Protein AF-A0A2I0AVS9-F1 (afdb_monomer)

Foldseek 3Di:
DAAEDEDALDPPPVVVCCVVPVRHHYAYQLVNVVVVLCVVPVDPLLSVLSVQLQLDQAPVSNVVSLVVNCVVPVVSSCVCVPPSNPCCRRRNNNDDPVDPDNPSHPPVVVVVCVQQVVPPPDPPVSSVVSVVVVVVVVVVVVVVVVVVD

Structure (mmCIF, N/CA/C/O backbone):
data_AF-A0A2I0AVS9-F1
#
_entry.id   AF-A0A2I0AVS9-F1
#
loop_
_atom_site.group_PDB
_atom_site.id
_atom_site.type_symbol
_atom_site.label_atom_id
_atom_site.label_alt_id
_atom_site.label_comp_id
_atom_site.label_asym_id
_atom_site.label_entity_id
_atom_site.label_seq_id
_atom_site.pdbx_PDB_ins_code
_atom_site.Cartn_x
_atom_site.Cartn_y
_atom_site.Cartn_z
_atom_site.occupancy
_atom_site.B_iso_or_equiv
_atom_site.auth_seq_id
_atom_site.auth_comp_id
_atom_site.auth_asym_id
_atom_site.auth_atom_id
_atom_site.pdbx_PDB_model_num
ATOM 1 N N . MET A 1 1 ? 19.240 -14.502 0.366 1.00 39.69 1 MET A N 1
ATOM 2 C CA . MET A 1 1 ? 18.659 -13.208 -0.051 1.00 39.69 1 MET A CA 1
ATOM 3 C C . MET A 1 1 ? 17.165 -13.441 -0.246 1.00 39.69 1 MET A C 1
ATOM 5 O O . MET A 1 1 ? 16.809 -14.164 -1.163 1.00 39.69 1 MET A O 1
ATOM 9 N N . LEU A 1 2 ? 16.307 -12.983 0.674 1.00 48.78 2 LEU A N 1
ATOM 10 C CA . LEU A 1 2 ? 14.857 -13.199 0.569 1.00 48.78 2 LEU A CA 1
ATOM 11 C C . LEU A 1 2 ? 14.286 -12.226 -0.469 1.00 48.78 2 LEU A C 1
ATOM 13 O O . LEU A 1 2 ? 14.148 -11.031 -0.199 1.00 48.78 2 LEU A O 1
ATOM 17 N N . LEU A 1 3 ? 13.999 -12.735 -1.667 1.00 55.94 3 LEU A N 1
ATOM 18 C CA . LEU A 1 3 ? 13.309 -11.985 -2.712 1.00 55.94 3 LEU A CA 1
ATOM 19 C C . LEU A 1 3 ? 11.937 -11.551 -2.169 1.00 55.94 3 LEU A C 1
ATOM 21 O O . LEU A 1 3 ? 11.194 -12.375 -1.640 1.00 55.94 3 LEU A O 1
ATOM 25 N N . ASN A 1 4 ? 11.611 -10.259 -2.251 1.00 60.06 4 ASN A N 1
ATOM 26 C CA . ASN A 1 4 ? 10.263 -9.770 -1.961 1.00 60.06 4 ASN A CA 1
ATOM 27 C C . ASN A 1 4 ? 9.658 -9.198 -3.226 1.00 60.06 4 ASN A C 1
ATOM 29 O O . ASN A 1 4 ? 10.231 -8.297 -3.836 1.00 60.06 4 ASN A O 1
ATOM 33 N N . ILE A 1 5 ? 8.479 -9.694 -3.576 1.00 63.72 5 ILE A N 1
ATOM 34 C CA . ILE A 1 5 ? 7.737 -9.247 -4.744 1.00 63.72 5 ILE A CA 1
ATOM 35 C C . ILE A 1 5 ? 6.601 -8.369 -4.235 1.00 63.72 5 ILE A C 1
ATOM 37 O O . ILE A 1 5 ? 5.755 -8.804 -3.451 1.00 63.72 5 ILE A O 1
ATOM 41 N N . SER A 1 6 ? 6.652 -7.095 -4.624 1.00 68.81 6 SER A N 1
ATOM 42 C CA . SER A 1 6 ? 5.593 -6.128 -4.349 1.00 68.81 6 SER A CA 1
ATOM 43 C C . SER A 1 6 ? 4.764 -5.949 -5.610 1.00 68.81 6 SER A C 1
ATOM 45 O O . SER A 1 6 ? 5.301 -5.522 -6.630 1.00 68.81 6 SER A O 1
ATOM 47 N N . HIS A 1 7 ? 3.473 -6.257 -5.551 1.00 67.56 7 HIS A N 1
ATOM 48 C CA . HIS A 1 7 ? 2.608 -6.241 -6.728 1.00 67.56 7 HIS A CA 1
ATOM 49 C C . HIS A 1 7 ? 1.203 -5.724 -6.422 1.00 67.56 7 HIS A C 1
ATOM 51 O O . HIS A 1 7 ? 0.775 -5.570 -5.274 1.00 67.56 7 HIS A O 1
ATOM 57 N N . SER A 1 8 ? 0.487 -5.398 -7.491 1.00 65.25 8 SER A N 1
ATOM 58 C CA . SER A 1 8 ? -0.915 -4.993 -7.456 1.00 65.25 8 SER A CA 1
ATOM 59 C C . SER A 1 8 ? -1.809 -6.199 -7.173 1.00 65.25 8 SER A C 1
ATOM 61 O O . SER A 1 8 ? -1.536 -7.296 -7.651 1.00 65.25 8 SER A O 1
ATOM 63 N N . VAL A 1 9 ? -2.919 -5.997 -6.459 1.00 68.38 9 VAL A N 1
ATOM 64 C CA . VAL A 1 9 ? -3.922 -7.055 -6.249 1.00 68.38 9 VAL A CA 1
ATOM 65 C C . VAL A 1 9 ? -4.667 -7.300 -7.567 1.00 68.38 9 VAL A C 1
ATOM 67 O O . VAL A 1 9 ? -5.663 -6.634 -7.849 1.00 68.38 9 VAL A O 1
ATOM 70 N N . VAL A 1 10 ? -4.151 -8.217 -8.385 1.00 69.38 10 VAL A N 1
ATOM 71 C CA . VAL A 1 10 ? -4.695 -8.610 -9.694 1.00 69.38 10 VAL A CA 1
ATOM 72 C C . VAL A 1 10 ? -4.967 -10.111 -9.677 1.00 69.38 10 VAL A C 1
ATOM 74 O O . VAL A 1 10 ? -4.221 -10.878 -9.069 1.00 69.38 10 VAL A O 1
ATOM 77 N N . HIS A 1 11 ? -6.057 -10.528 -10.319 1.00 71.19 11 HIS A N 1
ATOM 78 C CA . HIS A 1 11 ? -6.438 -11.935 -10.398 1.00 71.19 11 HIS A CA 1
ATOM 79 C C . HIS A 1 11 ? -5.354 -12.760 -11.121 1.00 71.19 11 HIS A C 1
ATOM 81 O O . HIS A 1 11 ? -4.794 -12.295 -12.111 1.00 71.19 11 HIS A O 1
ATOM 87 N N . GLY A 1 12 ? -5.025 -13.946 -10.601 1.00 74.06 12 GLY A N 1
ATOM 88 C CA . GLY A 1 12 ? -4.010 -14.856 -11.158 1.00 74.06 12 GLY A CA 1
ATOM 89 C C . GLY A 1 12 ? -2.542 -14.511 -10.853 1.00 74.06 12 GLY A C 1
ATOM 90 O O . GLY A 1 12 ? -1.687 -15.393 -10.884 1.00 74.06 12 GLY A O 1
ATOM 91 N N . LEU A 1 13 ? -2.216 -13.265 -10.484 1.00 77.94 13 LEU A N 1
ATOM 92 C CA . LEU A 1 13 ? -0.819 -12.868 -10.243 1.00 77.94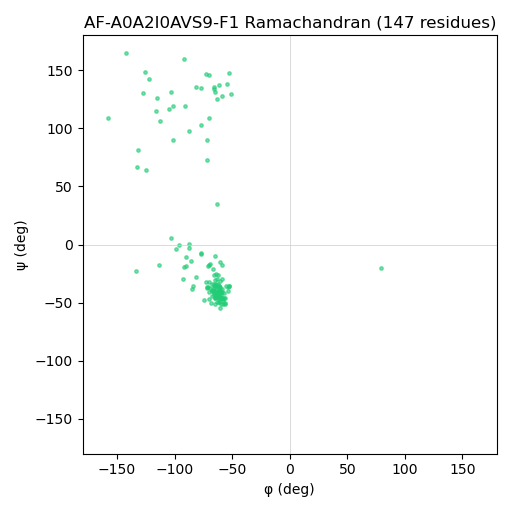 13 LEU A CA 1
ATOM 93 C C . LEU A 1 13 ? -0.241 -13.477 -8.952 1.00 77.94 13 LEU A C 1
ATOM 95 O O . LEU A 1 13 ? 0.917 -13.884 -8.920 1.00 77.94 13 LEU A O 1
ATOM 99 N N . ASP A 1 14 ? -1.057 -13.596 -7.901 1.00 78.62 14 ASP A N 1
ATOM 100 C CA . ASP A 1 14 ? -0.661 -14.250 -6.644 1.00 78.62 14 ASP A CA 1
ATOM 101 C C . ASP A 1 14 ? -0.269 -15.723 -6.845 1.00 78.62 14 ASP A C 1
ATOM 103 O O . ASP A 1 14 ? 0.634 -16.217 -6.166 1.00 78.62 14 ASP A O 1
ATOM 107 N N . GLU A 1 15 ? -0.970 -16.418 -7.743 1.00 81.94 15 GLU A N 1
ATOM 108 C CA . GLU A 1 15 ? -0.771 -17.835 -8.062 1.00 81.94 15 GLU A CA 1
ATOM 109 C C . GLU A 1 15 ? 0.494 -18.018 -8.897 1.00 81.94 15 GLU A C 1
ATOM 111 O O . GLU A 1 15 ? 1.360 -18.800 -8.515 1.00 81.94 15 GLU A O 1
ATOM 116 N N . ALA A 1 16 ? 0.664 -17.207 -9.946 1.00 82.12 16 ALA A N 1
ATOM 117 C CA . ALA A 1 16 ? 1.867 -17.216 -10.774 1.00 82.12 16 ALA A CA 1
ATOM 118 C C . ALA A 1 16 ? 3.141 -16.929 -9.960 1.00 82.12 16 ALA A C 1
ATOM 120 O O . ALA A 1 16 ? 4.161 -17.593 -10.136 1.00 82.12 16 ALA A O 1
ATOM 121 N N . ILE A 1 17 ? 3.092 -15.975 -9.020 1.00 81.88 17 ILE A N 1
ATOM 122 C CA . ILE A 1 17 ? 4.244 -15.689 -8.153 1.00 81.88 17 ILE A CA 1
ATOM 123 C C . ILE A 1 17 ? 4.545 -16.875 -7.233 1.00 81.88 17 ILE A C 1
ATOM 125 O O . ILE A 1 17 ? 5.715 -17.169 -7.006 1.00 81.88 17 ILE A O 1
ATOM 129 N N . LYS A 1 18 ? 3.526 -17.550 -6.686 1.00 82.38 18 LYS A N 1
ATOM 130 C CA . LYS A 1 18 ? 3.744 -18.732 -5.834 1.00 82.38 18 LYS A CA 1
ATOM 131 C C . LYS A 1 18 ? 4.367 -19.890 -6.607 1.00 82.38 18 LYS A C 1
ATOM 133 O O . LYS A 1 18 ? 5.169 -20.609 -6.026 1.00 82.38 18 LYS A O 1
ATOM 138 N N . ASP A 1 19 ? 3.998 -20.053 -7.872 1.00 85.62 19 ASP A N 1
ATOM 139 C CA . ASP A 1 19 ? 4.507 -21.121 -8.731 1.00 85.62 19 ASP A CA 1
ATOM 140 C C . ASP A 1 19 ? 5.986 -20.900 -9.094 1.00 85.62 19 ASP A C 1
ATOM 142 O O . ASP A 1 19 ? 6.823 -21.780 -8.914 1.00 85.62 19 ASP A O 1
ATOM 146 N N . ILE A 1 20 ? 6.340 -19.676 -9.505 1.00 86.00 20 ILE A N 1
ATOM 147 C CA . ILE A 1 20 ? 7.700 -19.345 -9.966 1.00 86.00 20 ILE A CA 1
ATOM 148 C C . ILE A 1 20 ? 8.646 -19.024 -8.792 1.00 86.00 20 ILE A C 1
ATOM 150 O O . ILE A 1 20 ? 9.830 -19.359 -8.823 1.00 86.00 20 ILE A O 1
ATOM 154 N N . PHE A 1 21 ? 8.140 -18.375 -7.738 1.00 80.25 21 PHE A N 1
ATOM 155 C CA . PHE A 1 21 ? 8.917 -17.911 -6.581 1.00 80.25 21 PHE A CA 1
ATOM 156 C C . PHE A 1 21 ? 8.249 -18.289 -5.242 1.00 80.25 21 PHE A C 1
ATOM 158 O O . PHE A 1 21 ? 7.861 -17.407 -4.468 1.00 80.25 21 PHE A O 1
ATOM 165 N N . PRO A 1 22 ? 8.162 -19.587 -4.898 1.00 79.25 22 PRO A N 1
ATOM 166 C CA . PRO A 1 22 ? 7.416 -20.071 -3.728 1.00 79.25 22 PRO A CA 1
ATOM 167 C C . PRO A 1 22 ? 7.949 -19.559 -2.383 1.00 79.25 22 PRO A C 1
ATOM 169 O O . PRO A 1 22 ? 7.200 -19.450 -1.414 1.00 79.25 22 PRO A O 1
ATOM 172 N N . PHE A 1 23 ? 9.240 -19.224 -2.315 1.00 77.25 23 PHE A N 1
ATOM 173 C CA . PHE A 1 23 ? 9.902 -18.740 -1.098 1.00 77.25 23 PHE A CA 1
ATOM 174 C C . PHE A 1 23 ? 9.984 -17.210 -1.009 1.00 77.25 23 PHE A C 1
ATOM 176 O O . PHE A 1 23 ? 10.539 -16.682 -0.044 1.00 77.25 23 PHE A O 1
ATOM 183 N N . ALA A 1 24 ? 9.477 -16.485 -2.012 1.00 73.75 24 ALA A N 1
ATOM 184 C CA . ALA A 1 24 ? 9.500 -15.030 -1.998 1.00 73.75 24 ALA A CA 1
ATOM 185 C C . ALA A 1 24 ? 8.409 -14.472 -1.075 1.00 73.75 24 ALA A C 1
ATOM 187 O O . ALA A 1 24 ? 7.246 -14.876 -1.126 1.00 73.75 24 ALA A O 1
ATOM 188 N N . GLY A 1 25 ? 8.771 -13.483 -0.257 1.00 71.00 25 GLY A N 1
ATOM 189 C CA . GLY A 1 25 ? 7.788 -12.710 0.496 1.00 71.00 25 GLY A CA 1
ATOM 190 C C . GLY A 1 25 ? 6.897 -11.920 -0.465 1.00 71.00 25 GLY A C 1
ATOM 191 O O . GLY A 1 25 ? 7.397 -11.244 -1.364 1.00 71.00 25 GLY A O 1
ATOM 192 N N . GLN A 1 26 ? 5.579 -11.995 -0.288 1.00 72.62 26 GLN A N 1
ATOM 193 C CA . GLN A 1 26 ? 4.616 -11.267 -1.119 1.00 72.62 26 GLN A CA 1
ATOM 194 C C . GLN A 1 26 ? 4.078 -10.047 -0.376 1.00 72.62 26 GLN A C 1
ATOM 196 O O . GLN A 1 26 ? 3.630 -10.153 0.769 1.00 72.62 26 GLN A O 1
ATOM 201 N N . ARG A 1 27 ? 4.081 -8.890 -1.041 1.00 76.75 27 ARG A N 1
ATOM 202 C CA . ARG A 1 27 ? 3.524 -7.641 -0.514 1.00 76.75 27 ARG A CA 1
ATOM 203 C C . ARG A 1 27 ? 2.540 -7.053 -1.511 1.00 76.75 27 ARG A C 1
ATOM 205 O O . ARG A 1 27 ? 2.845 -6.879 -2.685 1.00 76.75 27 ARG A O 1
ATOM 212 N N . HIS A 1 28 ? 1.364 -6.702 -1.018 1.00 73.38 28 HIS A N 1
ATOM 213 C CA . HIS A 1 28 ? 0.372 -5.978 -1.790 1.00 73.38 28 HIS A CA 1
ATOM 214 C C . HIS A 1 28 ? 0.704 -4.502 -1.782 1.00 73.38 28 HIS A C 1
ATOM 216 O O . HIS A 1 28 ? 0.984 -3.898 -0.743 1.00 73.38 28 HIS A O 1
ATOM 222 N N . TYR A 1 29 ? 0.608 -3.892 -2.952 1.00 75.62 29 TYR A N 1
ATOM 223 C CA . TYR A 1 29 ? 0.817 -2.470 -3.063 1.00 75.62 29 TYR A CA 1
ATOM 224 C C . TYR A 1 29 ? -0.332 -1.685 -2.421 1.00 75.62 29 TYR A C 1
ATOM 226 O O . TYR A 1 29 ? -1.449 -1.612 -2.944 1.00 75.62 29 TYR A O 1
ATOM 234 N N . CYS A 1 30 ? -0.036 -1.058 -1.280 1.00 83.12 30 CYS A N 1
ATOM 235 C CA . CYS A 1 30 ? -1.035 -0.413 -0.430 1.00 83.12 30 CYS A CA 1
ATOM 236 C C . CYS A 1 30 ? -1.823 0.697 -1.144 1.00 83.12 30 CYS A C 1
ATOM 238 O O . CYS A 1 30 ? -3.000 0.901 -0.858 1.00 83.12 30 CYS A O 1
ATOM 240 N N . ARG A 1 31 ? -1.225 1.380 -2.130 1.00 81.69 31 ARG A N 1
ATOM 241 C CA . ARG A 1 31 ? -1.924 2.402 -2.928 1.00 81.69 31 ARG A CA 1
ATOM 242 C C . ARG A 1 31 ? -2.956 1.801 -3.889 1.00 81.69 31 ARG A C 1
ATOM 244 O O . ARG A 1 31 ? -4.032 2.37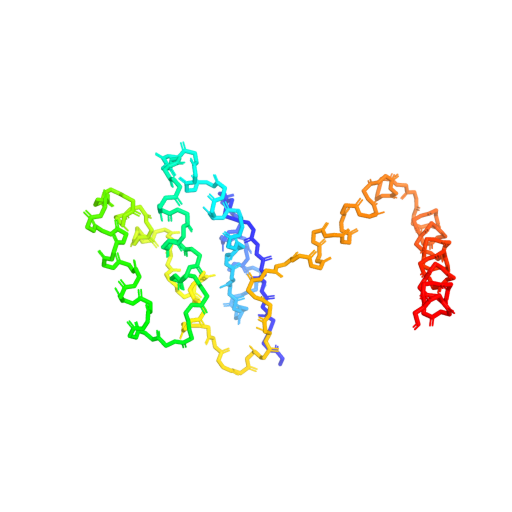5 -4.034 1.00 81.69 31 ARG A O 1
ATOM 251 N N . HIS A 1 32 ? -2.687 0.639 -4.492 1.00 82.81 32 HIS A N 1
ATOM 252 C CA . HIS A 1 32 ? -3.686 -0.074 -5.301 1.00 82.81 32 HIS A CA 1
ATOM 253 C C . HIS A 1 32 ? -4.787 -0.659 -4.418 1.00 82.81 32 HIS A C 1
ATOM 255 O O . HIS A 1 32 ? -5.965 -0.531 -4.752 1.00 82.81 32 HIS A O 1
ATOM 261 N N . LEU A 1 33 ? -4.421 -1.218 -3.258 1.00 88.38 33 LEU A N 1
ATOM 262 C CA . LEU A 1 33 ? -5.392 -1.655 -2.257 1.00 88.38 33 LEU A CA 1
ATOM 263 C C . LEU A 1 33 ? -6.314 -0.497 -1.846 1.00 88.38 33 LEU A C 1
ATOM 265 O O . LEU A 1 33 ? -7.531 -0.659 -1.853 1.00 88.38 33 LEU A O 1
ATOM 269 N N . PHE A 1 34 ? -5.746 0.684 -1.583 1.00 90.44 34 PHE A N 1
ATOM 270 C CA . PHE A 1 34 ? -6.503 1.894 -1.274 1.00 90.44 34 PHE A CA 1
ATOM 271 C C . PHE A 1 34 ? -7.377 2.365 -2.441 1.00 90.44 34 PHE A C 1
ATOM 273 O O . PHE A 1 34 ? -8.512 2.768 -2.223 1.00 90.44 34 PHE A O 1
ATOM 280 N N . SER A 1 35 ? -6.878 2.320 -3.679 1.00 88.12 35 SER A N 1
ATOM 281 C CA . SER A 1 35 ? -7.660 2.692 -4.865 1.00 88.12 35 SER A CA 1
ATOM 282 C C . SER A 1 35 ? -8.905 1.812 -5.004 1.00 88.12 35 SER A C 1
ATOM 284 O O . SER A 1 35 ? -10.005 2.323 -5.200 1.00 88.12 35 SER A O 1
ATOM 286 N N . ASN A 1 36 ? -8.756 0.499 -4.800 1.00 89.81 36 ASN A N 1
ATOM 287 C CA . ASN A 1 36 ? -9.882 -0.431 -4.771 1.00 89.81 36 ASN A CA 1
ATOM 288 C C . ASN A 1 36 ? -10.808 -0.165 -3.577 1.00 89.81 36 ASN A C 1
ATOM 290 O O . ASN A 1 36 ? -12.017 -0.116 -3.764 1.00 89.81 36 ASN A O 1
ATOM 294 N N . PHE A 1 37 ? -10.261 0.074 -2.384 1.00 91.81 37 PHE A N 1
ATOM 295 C CA . PHE A 1 37 ? -11.034 0.418 -1.188 1.00 91.81 37 PHE A CA 1
ATOM 296 C C . PHE A 1 37 ? -11.882 1.682 -1.397 1.00 91.81 37 PHE A C 1
ATOM 298 O O . PHE A 1 37 ? -13.084 1.672 -1.156 1.00 91.81 37 PHE A O 1
ATOM 305 N N . LYS A 1 38 ? -11.284 2.754 -1.929 1.00 92.44 38 LYS A N 1
ATOM 306 C CA . LYS A 1 38 ? -11.936 4.048 -2.173 1.00 92.44 38 LYS A CA 1
ATOM 307 C C . LYS A 1 38 ? -13.124 3.942 -3.135 1.00 92.44 38 LYS A C 1
ATOM 309 O O . LYS A 1 38 ? -14.067 4.714 -2.991 1.00 92.44 38 LYS A O 1
ATOM 314 N N . LYS A 1 39 ? -13.094 3.008 -4.097 1.00 91.12 39 LYS A N 1
ATOM 315 C CA . LYS A 1 39 ? -14.222 2.767 -5.019 1.00 91.12 39 LYS A CA 1
ATOM 316 C C . LYS A 1 39 ? -15.487 2.322 -4.280 1.00 91.12 39 LYS A C 1
ATOM 318 O O . LYS A 1 39 ? -16.573 2.711 -4.684 1.00 91.12 39 LYS A O 1
ATOM 323 N N . TYR A 1 40 ? -15.337 1.542 -3.210 1.00 91.19 40 TYR A N 1
ATOM 324 C CA . TYR A 1 40 ? -16.453 1.065 -2.387 1.00 91.19 40 TYR A CA 1
ATOM 325 C C . TYR A 1 40 ? -16.740 1.992 -1.196 1.00 91.19 40 TYR A C 1
ATOM 327 O O . TYR A 1 40 ? -17.883 2.114 -0.770 1.00 91.19 40 TYR A O 1
ATOM 335 N N . PHE A 1 41 ? -15.713 2.677 -0.681 1.00 92.94 41 PHE A N 1
ATOM 336 C CA . PHE A 1 41 ? -15.779 3.483 0.540 1.00 92.94 41 PHE A CA 1
ATOM 337 C C . PHE A 1 41 ? -15.168 4.883 0.320 1.00 92.94 41 PHE A C 1
ATOM 339 O O . PHE A 1 41 ? -14.012 5.126 0.680 1.00 92.94 41 PHE A O 1
ATOM 346 N N . PRO A 1 42 ? -15.913 5.836 -0.271 1.00 87.94 42 PRO A N 1
ATOM 347 C CA . PRO A 1 42 ? -15.370 7.138 -0.673 1.00 87.94 42 PRO A CA 1
ATOM 348 C C . PRO A 1 42 ? -15.171 8.140 0.481 1.00 87.94 42 PRO A C 1
ATOM 350 O O . PRO A 1 42 ? -14.601 9.209 0.262 1.00 87.94 42 PRO A O 1
ATOM 353 N N . ALA A 1 43 ? -15.625 7.827 1.700 1.00 84.25 43 ALA A N 1
ATOM 354 C CA . ALA A 1 43 ? -15.630 8.762 2.824 1.00 84.25 43 ALA A CA 1
ATOM 355 C C . ALA A 1 43 ? -14.214 9.162 3.302 1.00 84.25 43 ALA A C 1
ATOM 357 O O . ALA A 1 43 ? -13.316 8.332 3.475 1.00 84.25 43 ALA A O 1
ATOM 358 N N . THR A 1 44 ? -14.010 10.461 3.552 1.00 82.19 44 THR A N 1
ATOM 359 C CA . THR A 1 44 ? -12.690 11.054 3.846 1.00 82.19 44 THR A CA 1
ATOM 360 C C . THR A 1 44 ? -12.082 10.578 5.169 1.00 82.19 44 THR A C 1
ATOM 362 O O . THR A 1 44 ? -10.867 10.402 5.268 1.00 82.19 44 THR A O 1
ATOM 365 N N . ASN A 1 45 ? -12.909 10.327 6.184 1.00 87.56 45 ASN A N 1
ATOM 366 C CA . ASN A 1 45 ? -12.494 9.756 7.469 1.00 87.56 45 ASN A CA 1
ATOM 367 C C . ASN A 1 45 ? -11.935 8.329 7.308 1.00 87.56 45 ASN A C 1
ATOM 369 O O . ASN A 1 45 ? -10.887 8.022 7.874 1.00 87.56 45 ASN A O 1
ATOM 373 N N . LEU A 1 46 ? -12.554 7.490 6.469 1.00 91.81 46 LEU A N 1
ATOM 374 C CA . LEU A 1 46 ? -12.097 6.116 6.212 1.00 91.81 46 LEU A CA 1
ATOM 375 C C . LEU A 1 46 ? -10.721 6.079 5.545 1.00 91.81 46 LEU A C 1
ATOM 377 O O . LEU A 1 46 ? -9.903 5.218 5.862 1.00 91.81 46 LEU A O 1
ATOM 381 N N . ARG A 1 47 ? -10.418 7.059 4.682 1.00 92.75 47 ARG A N 1
ATOM 382 C CA . ARG A 1 47 ? -9.073 7.224 4.114 1.00 92.75 47 ARG A CA 1
ATOM 383 C C . ARG A 1 47 ? -8.019 7.393 5.202 1.00 92.75 47 ARG A C 1
ATOM 385 O O . ARG A 1 47 ? -6.961 6.776 5.101 1.00 92.75 47 ARG A O 1
ATOM 392 N N . LYS A 1 48 ? -8.277 8.236 6.205 1.00 93.69 48 LYS A N 1
ATOM 393 C CA . LYS A 1 48 ? -7.327 8.466 7.300 1.00 93.69 48 LYS A CA 1
ATOM 394 C C . LYS A 1 48 ? -7.060 7.158 8.045 1.00 93.69 48 LYS A C 1
ATOM 396 O O . LYS A 1 48 ? -5.913 6.731 8.099 1.00 93.69 48 LYS A O 1
ATOM 401 N N . TYR A 1 49 ? -8.112 6.493 8.521 1.00 94.81 49 TYR A N 1
ATOM 402 C CA . TYR A 1 49 ? -7.979 5.249 9.284 1.00 94.81 49 TYR A CA 1
ATOM 403 C C . TYR A 1 49 ? -7.303 4.131 8.481 1.00 94.81 49 TYR A C 1
ATOM 405 O O . TYR A 1 49 ? -6.449 3.428 9.012 1.00 94.81 49 TYR A O 1
ATOM 413 N N . PHE A 1 50 ? -7.602 4.014 7.180 1.00 94.69 50 PHE A N 1
ATOM 414 C CA . PHE A 1 50 ? -6.924 3.067 6.291 1.00 94.69 50 PHE A CA 1
ATOM 415 C C . PHE A 1 50 ? -5.404 3.282 6.283 1.00 94.69 50 PHE A C 1
ATOM 417 O O . PHE A 1 50 ? -4.639 2.334 6.461 1.00 94.69 50 PHE A O 1
ATOM 424 N N . TRP A 1 51 ? -4.952 4.521 6.061 1.00 93.19 51 TRP A N 1
ATOM 425 C CA . TRP A 1 51 ? -3.523 4.808 5.920 1.00 93.19 51 TRP A CA 1
ATOM 426 C C . TRP A 1 51 ? -2.775 4.705 7.247 1.00 93.19 51 TRP A C 1
ATOM 428 O O . TRP A 1 51 ? -1.648 4.209 7.252 1.00 93.19 51 TRP A O 1
ATOM 438 N N . GLU A 1 52 ? -3.389 5.126 8.353 1.00 93.94 52 GLU A N 1
ATOM 439 C CA . GLU A 1 52 ? -2.804 4.977 9.688 1.00 93.94 52 GLU A CA 1
ATOM 440 C C . GLU A 1 52 ? -2.697 3.497 10.084 1.00 93.94 52 GLU A C 1
ATOM 442 O O . GLU A 1 52 ? -1.637 3.059 10.536 1.00 93.94 52 GLU A O 1
ATOM 447 N N . ALA A 1 53 ? -3.717 2.680 9.792 1.00 94.56 53 ALA A N 1
ATOM 448 C CA . ALA A 1 53 ? -3.642 1.231 9.974 1.00 94.56 53 ALA A CA 1
ATOM 449 C C . ALA A 1 53 ? -2.533 0.612 9.104 1.00 94.56 53 ALA A C 1
ATOM 451 O O . ALA A 1 53 ? -1.675 -0.114 9.604 1.00 94.56 53 ALA A O 1
ATOM 452 N N . ALA A 1 54 ? -2.489 0.931 7.808 1.00 92.12 54 ALA A N 1
ATOM 453 C CA . ALA A 1 54 ? -1.485 0.388 6.893 1.00 92.12 54 ALA A CA 1
ATOM 454 C C . ALA A 1 54 ? -0.041 0.711 7.324 1.00 92.12 54 ALA A C 1
ATOM 456 O O . ALA A 1 54 ? 0.846 -0.135 7.191 1.00 92.12 54 ALA A O 1
ATOM 457 N N . LYS A 1 55 ? 0.200 1.918 7.856 1.00 90.19 55 LYS A N 1
ATOM 458 C CA . LYS A 1 55 ? 1.526 2.393 8.286 1.00 90.19 55 LYS A CA 1
ATOM 459 C C . LYS A 1 55 ? 1.905 1.997 9.712 1.00 90.19 55 LYS A C 1
ATOM 461 O O . LYS A 1 55 ? 3.081 2.117 10.052 1.00 90.19 55 LYS A O 1
ATOM 466 N N . ALA A 1 56 ? 0.953 1.545 10.529 1.00 91.50 56 ALA A N 1
ATOM 467 C CA . ALA A 1 56 ? 1.183 1.215 11.929 1.00 91.50 56 ALA A CA 1
ATOM 468 C C . ALA A 1 56 ? 2.379 0.264 12.104 1.00 91.50 56 ALA A C 1
ATOM 470 O O . ALA A 1 56 ? 2.461 -0.782 11.457 1.00 91.50 5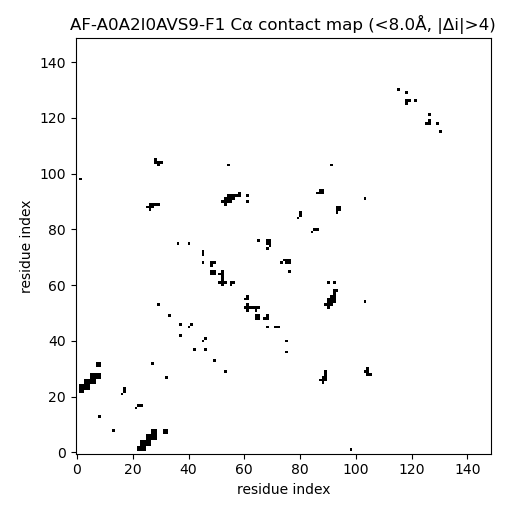6 ALA A O 1
ATOM 471 N N . TYR A 1 57 ? 3.297 0.626 13.003 1.00 86.94 57 TYR A N 1
ATOM 472 C CA . TYR A 1 57 ? 4.505 -0.156 13.299 1.00 86.94 57 TYR A CA 1
ATOM 473 C C . TYR A 1 57 ? 4.248 -1.315 14.262 1.00 86.94 57 TYR A C 1
ATOM 475 O O . TYR A 1 57 ? 4.954 -2.320 14.229 1.00 86.94 57 TYR A O 1
ATOM 483 N N . ILE A 1 58 ? 3.242 -1.177 15.126 1.00 91.06 58 ILE A N 1
ATOM 484 C CA . ILE A 1 58 ? 2.898 -2.156 16.156 1.00 91.06 58 ILE A CA 1
ATOM 485 C C . ILE A 1 58 ? 1.430 -2.556 16.051 1.00 91.06 58 ILE A C 1
ATOM 487 O O . ILE A 1 58 ? 0.573 -1.743 15.697 1.00 91.06 58 ILE A O 1
ATOM 491 N N . LYS A 1 59 ? 1.139 -3.808 16.423 1.00 93.94 59 LYS A N 1
ATOM 492 C CA . LYS A 1 59 ? -0.213 -4.385 16.392 1.00 93.94 59 LYS A CA 1
ATOM 493 C C . LYS A 1 59 ? -1.231 -3.536 17.158 1.00 93.94 59 LYS A C 1
ATOM 495 O O . LYS A 1 59 ? -2.333 -3.337 16.676 1.00 93.94 59 LYS A O 1
ATOM 500 N N . TYR A 1 60 ? -0.846 -2.982 18.306 1.00 95.81 60 TYR A N 1
ATOM 501 C CA . TYR A 1 60 ? -1.732 -2.129 19.103 1.00 95.81 60 TYR A CA 1
ATOM 502 C C . TYR A 1 60 ? -2.231 -0.893 18.333 1.00 95.81 60 TYR A C 1
ATOM 504 O O . TYR A 1 60 ? -3.423 -0.600 18.340 1.00 95.81 60 TYR A O 1
ATOM 512 N N . MET A 1 61 ? -1.335 -0.188 17.631 1.00 94.81 61 MET A N 1
ATOM 513 C CA . MET A 1 61 ? -1.709 0.973 16.813 1.00 94.81 61 MET A CA 1
ATOM 514 C C . MET A 1 61 ? -2.579 0.556 15.627 1.00 94.81 61 MET A C 1
ATOM 516 O O . MET A 1 61 ? -3.561 1.221 15.327 1.00 94.81 61 MET A O 1
ATOM 520 N N . PHE A 1 62 ? -2.255 -0.573 14.995 1.00 95.75 62 PHE A N 1
ATOM 521 C CA . PHE A 1 62 ? -3.071 -1.129 13.921 1.00 95.75 62 PHE A CA 1
ATOM 522 C C . PHE A 1 62 ? -4.500 -1.439 14.390 1.00 95.75 62 PHE A C 1
ATOM 524 O O . PHE A 1 62 ? -5.460 -0.986 13.772 1.00 95.75 62 PHE A O 1
ATOM 531 N N . ASP A 1 63 ? -4.643 -2.172 15.498 1.00 96.62 63 ASP A N 1
ATOM 532 C CA . ASP A 1 63 ? -5.942 -2.566 16.048 1.00 96.62 63 ASP A CA 1
ATOM 533 C C . ASP A 1 63 ? -6.770 -1.326 16.433 1.00 96.62 63 ASP A C 1
ATOM 535 O O . ASP A 1 63 ? -7.970 -1.274 16.167 1.00 96.62 63 ASP A O 1
ATOM 539 N N . LYS A 1 64 ? -6.125 -0.290 16.989 1.00 97.31 64 LYS A N 1
ATOM 540 C CA . LYS A 1 64 ? -6.761 0.999 17.301 1.00 97.31 64 LYS A CA 1
ATOM 541 C C . LYS A 1 64 ? -7.378 1.652 16.058 1.00 97.31 64 LYS A C 1
ATOM 543 O O . LYS A 1 64 ? -8.550 2.021 16.087 1.00 97.31 64 LYS A O 1
ATOM 548 N N . GLU A 1 65 ? -6.620 1.775 14.972 1.00 96.44 65 GLU A N 1
ATOM 549 C CA . GLU A 1 65 ? -7.104 2.403 13.734 1.00 96.44 65 GLU A CA 1
ATOM 550 C C . GLU A 1 65 ? -8.170 1.553 13.030 1.00 96.44 65 GLU A C 1
ATOM 552 O O . GLU A 1 65 ? -9.172 2.083 12.549 1.00 96.44 65 GLU A O 1
ATOM 557 N N . MET A 1 66 ? -8.024 0.224 13.045 1.00 96.69 66 MET A N 1
ATOM 558 C CA . MET A 1 66 ? -9.050 -0.687 12.531 1.00 96.69 66 MET A CA 1
ATOM 559 C C . MET A 1 66 ? -10.358 -0.606 13.329 1.00 96.69 66 MET A C 1
ATOM 561 O O . MET A 1 66 ? -11.432 -0.697 12.736 1.00 96.69 66 MET A O 1
ATOM 565 N N . ASN A 1 67 ? -10.297 -0.394 14.647 1.00 96.50 67 ASN A N 1
ATOM 566 C CA . ASN A 1 67 ? -11.489 -0.189 15.474 1.00 96.50 67 ASN A CA 1
ATOM 567 C C . ASN A 1 67 ? -12.197 1.128 15.137 1.00 96.50 67 ASN A C 1
ATOM 569 O O . ASN A 1 67 ? -13.424 1.149 15.058 1.00 96.50 67 ASN A O 1
ATOM 573 N N . PHE A 1 68 ? -11.453 2.211 14.879 1.00 95.31 68 PHE A N 1
ATOM 574 C CA . PHE A 1 68 ? -12.060 3.451 14.387 1.00 95.31 68 PHE A CA 1
ATOM 575 C C . PHE A 1 68 ? -12.712 3.261 13.021 1.00 95.31 68 PHE A C 1
ATOM 577 O O . PHE A 1 68 ? -13.829 3.730 12.805 1.00 95.31 68 PHE A O 1
ATOM 584 N N . LEU A 1 69 ? -12.051 2.541 12.115 1.00 95.12 69 LEU A N 1
ATOM 585 C CA . LEU A 1 69 ? -12.598 2.215 10.804 1.00 95.12 69 LEU A CA 1
ATOM 586 C C . LEU A 1 69 ? -13.910 1.422 10.940 1.00 95.12 69 LEU A C 1
ATOM 588 O O . LEU A 1 69 ? -14.912 1.815 10.348 1.00 95.12 69 LEU A O 1
ATOM 592 N N . LYS A 1 70 ? -13.943 0.408 11.817 1.00 96.00 70 LYS A N 1
ATOM 593 C CA . LYS A 1 70 ? -15.139 -0.393 12.126 1.00 96.00 70 LYS A CA 1
ATOM 594 C C . LYS A 1 70 ? -16.281 0.431 12.720 1.00 96.00 70 LYS A C 1
ATOM 596 O O . LYS A 1 70 ? -17.423 0.274 12.304 1.00 96.00 70 LYS A O 1
ATOM 601 N N . ALA A 1 71 ? -15.976 1.320 13.666 1.00 94.94 71 ALA A N 1
ATOM 602 C CA . ALA A 1 71 ? -16.971 2.182 14.302 1.00 94.94 71 ALA A CA 1
ATOM 603 C C . ALA A 1 71 ? -17.617 3.171 13.318 1.00 94.94 71 ALA A C 1
ATOM 605 O O . ALA A 1 71 ? -18.774 3.537 13.492 1.00 94.94 71 ALA A O 1
ATOM 606 N N . ASN A 1 72 ? -16.882 3.600 12.287 1.00 92.50 72 ASN A N 1
ATOM 607 C CA . ASN A 1 72 ? -17.409 4.492 11.253 1.00 92.50 72 ASN A CA 1
ATOM 608 C C . ASN A 1 72 ? -18.141 3.728 10.141 1.00 92.50 72 ASN A C 1
ATOM 610 O O . ASN A 1 72 ? -19.131 4.225 9.611 1.00 92.50 72 ASN A O 1
ATOM 614 N N . ASN A 1 73 ? -17.641 2.553 9.749 1.00 93.38 73 ASN A N 1
ATOM 615 C CA . ASN A 1 73 ? -18.259 1.709 8.734 1.00 93.38 73 ASN A CA 1
ATOM 616 C C . ASN A 1 73 ? -17.791 0.250 8.895 1.00 93.38 73 ASN A C 1
ATOM 618 O O . ASN A 1 73 ? -16.646 -0.087 8.575 1.00 93.38 73 ASN A O 1
ATOM 622 N N . ASN A 1 74 ? -18.689 -0.621 9.358 1.00 95.06 74 ASN A N 1
ATOM 623 C CA . ASN A 1 74 ? -18.373 -2.029 9.589 1.00 95.06 74 ASN A CA 1
ATOM 624 C C . ASN A 1 74 ? -18.017 -2.777 8.289 1.00 95.06 74 ASN A C 1
ATOM 626 O O . ASN A 1 74 ? -17.051 -3.536 8.273 1.00 95.06 74 ASN A O 1
ATOM 630 N N . ASP A 1 75 ? -18.701 -2.491 7.181 1.00 94.56 75 ASP A N 1
ATOM 631 C CA . ASP A 1 75 ? -18.438 -3.140 5.887 1.00 94.56 75 ASP A CA 1
ATOM 632 C C . ASP A 1 75 ? -17.023 -2.847 5.377 1.00 94.56 75 ASP A C 1
ATOM 634 O O . ASP A 1 75 ? -16.373 -3.696 4.769 1.00 94.56 75 ASP A O 1
ATOM 638 N N . SER A 1 76 ? -16.505 -1.650 5.659 1.00 93.75 76 SER A N 1
ATOM 639 C CA . SER A 1 76 ? -15.141 -1.263 5.303 1.00 93.75 76 SER A CA 1
ATOM 640 C C . SER A 1 76 ? -14.092 -2.050 6.097 1.00 93.75 76 SER A C 1
ATOM 642 O O . SER A 1 76 ? -13.037 -2.399 5.556 1.00 93.75 76 SER A O 1
ATOM 644 N N . TYR A 1 77 ? -14.399 -2.390 7.354 1.00 95.44 77 TYR A N 1
AT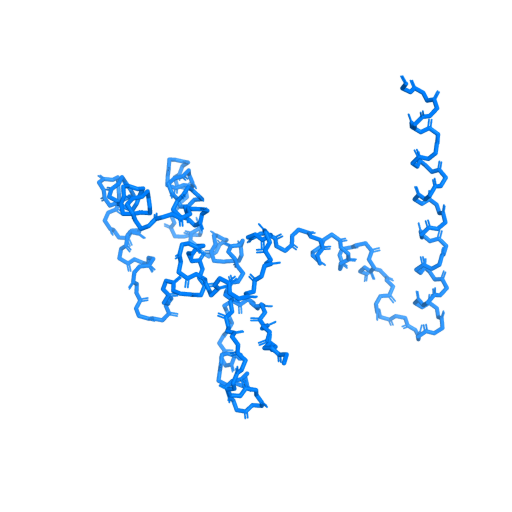OM 645 C CA . TYR A 1 77 ? -13.566 -3.256 8.187 1.00 95.44 77 TYR A CA 1
ATOM 646 C C . TYR A 1 77 ? -13.577 -4.684 7.642 1.00 95.44 77 TYR A C 1
ATOM 648 O O . TYR A 1 77 ? -12.509 -5.253 7.399 1.00 95.44 77 TYR A O 1
ATOM 656 N N . ASP A 1 78 ? -14.765 -5.229 7.380 1.00 95.44 78 ASP A N 1
ATOM 657 C CA . ASP A 1 78 ? -14.932 -6.586 6.856 1.00 95.44 78 ASP A CA 1
ATOM 658 C C . ASP A 1 78 ? -14.283 -6.727 5.473 1.00 95.44 78 ASP A C 1
ATOM 660 O O . ASP A 1 78 ? -13.613 -7.722 5.177 1.00 95.44 78 ASP A O 1
ATOM 664 N N . TRP A 1 79 ? -14.361 -5.681 4.647 1.00 94.75 79 TRP A N 1
ATOM 665 C CA . TRP A 1 79 ? -13.664 -5.635 3.371 1.00 94.75 79 TRP A CA 1
ATOM 666 C C . TRP A 1 79 ? -12.147 -5.731 3.555 1.00 94.75 79 TRP A C 1
ATOM 668 O O . TRP A 1 79 ? -11.506 -6.506 2.849 1.00 94.75 79 TRP A O 1
ATOM 678 N N . LEU A 1 80 ? -11.541 -4.995 4.489 1.00 93.19 80 LEU A N 1
ATOM 679 C CA . LEU A 1 80 ? -10.090 -5.057 4.713 1.00 93.19 80 LEU A CA 1
ATOM 680 C C . LEU A 1 80 ? -9.632 -6.375 5.343 1.00 93.19 80 LEU A C 1
ATOM 682 O O . LEU A 1 80 ? -8.528 -6.830 5.049 1.00 93.19 80 LEU A O 1
ATOM 686 N N . MET A 1 81 ? -10.471 -6.986 6.179 1.00 93.94 81 MET A N 1
ATOM 687 C CA . MET A 1 81 ? -10.165 -8.229 6.895 1.00 93.94 81 MET A CA 1
ATOM 688 C C . MET A 1 81 ? -10.507 -9.500 6.117 1.00 93.94 81 MET A C 1
ATOM 690 O O . MET A 1 81 ? -10.214 -10.602 6.580 1.00 93.94 81 MET A O 1
ATOM 694 N N . HIS A 1 82 ? -11.084 -9.364 4.924 1.00 92.44 82 HIS A N 1
ATOM 695 C CA . HIS A 1 82 ? -11.426 -10.492 4.071 1.00 92.44 82 HIS A CA 1
ATOM 696 C C . HIS A 1 82 ? -10.204 -11.403 3.803 1.00 92.44 82 HIS A C 1
ATOM 698 O O . HIS A 1 82 ? -9.129 -10.891 3.473 1.00 92.44 82 HIS A O 1
ATOM 704 N N . PRO A 1 83 ? -10.347 -12.745 3.834 1.00 86.81 83 PRO A N 1
ATOM 705 C CA . PRO A 1 83 ? -9.234 -13.693 3.671 1.00 86.81 83 PRO A CA 1
ATOM 706 C C . PRO A 1 83 ? -8.374 -13.483 2.415 1.00 86.81 83 PRO A C 1
ATOM 708 O O . PRO A 1 83 ? -7.155 -13.617 2.466 1.00 86.81 83 PRO A O 1
ATOM 711 N N . ASN A 1 84 ? -8.990 -13.069 1.302 1.00 85.00 84 ASN A N 1
ATOM 712 C CA . ASN A 1 84 ? -8.287 -12.744 0.048 1.00 85.00 84 ASN A CA 1
ATOM 713 C C . ASN A 1 84 ? -7.344 -11.522 0.147 1.00 85.00 84 ASN A C 1
ATOM 715 O O . ASN A 1 84 ? -6.580 -11.252 -0.778 1.00 85.00 84 ASN A O 1
ATOM 719 N N . ARG A 1 85 ? -7.390 -10.755 1.243 1.00 87.56 85 ARG A N 1
ATOM 720 C CA . ARG A 1 85 ? -6.539 -9.584 1.513 1.00 87.56 85 ARG A CA 1
ATOM 721 C C . ARG A 1 85 ? -5.820 -9.750 2.855 1.00 87.56 85 ARG A C 1
ATOM 723 O O . ARG A 1 85 ? -6.037 -8.975 3.787 1.00 87.56 85 ARG A O 1
ATOM 730 N N . PRO A 1 86 ? -4.933 -10.748 2.980 1.00 88.12 86 PRO A N 1
ATOM 731 C CA . PRO A 1 86 ? -4.332 -11.058 4.263 1.00 88.12 86 PRO A CA 1
ATOM 732 C C . PRO A 1 86 ? -3.431 -9.910 4.740 1.00 88.12 86 PRO A C 1
ATOM 734 O O . PRO A 1 86 ? -2.600 -9.390 3.992 1.00 88.12 86 PRO A O 1
ATOM 737 N N . LYS A 1 87 ? -3.574 -9.542 6.018 1.00 88.62 87 LYS A N 1
ATOM 738 C CA . LYS A 1 87 ? -2.882 -8.401 6.648 1.00 88.62 87 LYS A CA 1
ATOM 739 C C . LYS A 1 87 ? -1.362 -8.396 6.469 1.00 88.62 87 LYS A C 1
ATOM 741 O O . LYS A 1 87 ? -0.803 -7.335 6.222 1.00 88.62 87 LYS A O 1
ATOM 746 N N . HIS A 1 88 ? -0.716 -9.569 6.477 1.00 86.00 88 HIS A N 1
ATOM 747 C CA . HIS A 1 88 ? 0.738 -9.706 6.288 1.00 86.00 88 HIS A CA 1
ATOM 748 C C . HIS A 1 88 ? 1.254 -9.180 4.946 1.00 86.00 88 HIS A C 1
ATOM 750 O O . HIS A 1 88 ? 2.449 -8.945 4.806 1.00 86.00 88 HIS A O 1
ATOM 756 N N . ARG A 1 89 ? 0.362 -8.952 3.975 1.00 83.00 89 ARG A N 1
ATOM 757 C CA . ARG A 1 89 ? 0.722 -8.396 2.672 1.00 83.00 89 ARG A CA 1
ATOM 758 C C . ARG A 1 89 ? 0.622 -6.876 2.603 1.00 83.00 89 ARG A C 1
ATOM 760 O O . ARG A 1 89 ? 1.231 -6.304 1.712 1.00 83.00 89 ARG A O 1
ATOM 767 N N . TRP A 1 90 ? -0.115 -6.206 3.490 1.00 87.56 90 TRP A N 1
ATOM 768 C CA . TRP A 1 90 ? -0.370 -4.760 3.365 1.00 87.56 90 TRP A CA 1
ATOM 769 C C . TRP A 1 90 ? -0.182 -3.952 4.655 1.00 87.56 90 TRP A C 1
ATOM 771 O O . TRP A 1 90 ? 0.071 -2.750 4.582 1.00 87.56 90 TRP A O 1
ATOM 781 N N . ALA A 1 91 ? -0.269 -4.584 5.826 1.00 89.88 91 ALA A N 1
ATOM 782 C CA . ALA A 1 91 ? -0.106 -3.927 7.114 1.00 89.88 91 ALA A CA 1
ATOM 783 C C . ALA A 1 91 ? 1.358 -3.978 7.569 1.00 89.88 91 ALA A C 1
ATOM 785 O O . ALA A 1 91 ? 1.919 -5.050 7.815 1.00 89.88 91 ALA A O 1
ATOM 786 N N . ARG A 1 92 ? 1.976 -2.809 7.748 1.00 86.25 92 ARG A N 1
ATOM 787 C CA . ARG A 1 92 ? 3.412 -2.705 8.031 1.00 86.25 92 ARG A CA 1
ATOM 788 C C . ARG A 1 92 ? 3.858 -3.484 9.271 1.00 86.25 92 ARG A C 1
ATOM 790 O O . ARG A 1 92 ? 4.882 -4.156 9.213 1.00 86.25 92 ARG A O 1
ATOM 797 N N . HIS A 1 93 ? 3.091 -3.448 10.363 1.00 87.75 93 HIS A N 1
ATOM 798 C CA . HIS A 1 93 ? 3.437 -4.147 11.612 1.00 87.75 93 HIS A CA 1
ATOM 799 C C . HIS A 1 93 ? 3.615 -5.669 11.464 1.00 87.75 93 HIS A C 1
ATOM 801 O O . HIS A 1 93 ? 4.172 -6.307 12.355 1.00 87.75 93 HIS A O 1
ATOM 807 N N . THR A 1 94 ? 3.110 -6.255 10.375 1.00 87.56 94 THR A N 1
ATOM 808 C CA . THR A 1 94 ? 3.215 -7.693 10.083 1.00 87.56 94 THR A CA 1
ATOM 809 C C . THR A 1 94 ? 4.325 -8.050 9.104 1.00 87.56 94 THR A C 1
ATOM 811 O O . THR A 1 94 ? 4.532 -9.231 8.835 1.00 87.56 94 THR A O 1
ATOM 814 N N . PHE A 1 95 ? 5.034 -7.062 8.558 1.00 83.38 95 PHE A N 1
ATOM 815 C CA . PHE A 1 95 ? 6.131 -7.324 7.637 1.00 83.38 95 PHE A CA 1
ATOM 816 C C . PHE A 1 95 ? 7.317 -7.944 8.368 1.00 83.38 95 PHE A C 1
ATOM 818 O O . PHE A 1 95 ? 7.608 -7.624 9.522 1.00 83.38 95 PHE A O 1
ATOM 825 N N . ASP A 1 96 ? 8.017 -8.829 7.665 1.00 76.75 96 ASP A N 1
ATOM 826 C CA . ASP A 1 96 ? 9.231 -9.440 8.182 1.00 76.75 96 ASP A CA 1
ATOM 827 C C . ASP A 1 96 ? 10.314 -8.370 8.416 1.00 76.75 96 ASP A C 1
ATOM 829 O O . ASP A 1 96 ? 10.677 -7.601 7.520 1.00 76.75 96 ASP A O 1
ATOM 833 N N . LYS A 1 97 ? 10.820 -8.344 9.654 1.00 72.31 97 LYS A N 1
ATOM 834 C CA . LYS A 1 97 ? 11.843 -7.419 10.158 1.00 72.31 97 LYS A CA 1
ATOM 835 C C . LYS A 1 97 ? 13.207 -7.631 9.500 1.00 72.31 97 LYS A C 1
ATOM 837 O O . LYS A 1 97 ? 14.034 -6.721 9.533 1.00 72.31 97 LYS A O 1
ATOM 842 N N . SER A 1 98 ? 13.449 -8.809 8.917 1.00 66.50 98 SER A N 1
ATOM 843 C CA . SER A 1 98 ? 14.668 -9.106 8.158 1.00 66.50 98 SER A CA 1
ATOM 844 C C . SER A 1 98 ? 14.779 -8.238 6.897 1.00 66.50 98 SER A C 1
ATOM 846 O O . SER A 1 98 ? 15.879 -7.931 6.436 1.00 66.50 98 SER A O 1
ATOM 848 N N . ILE A 1 99 ? 13.640 -7.771 6.376 1.00 61.66 99 ILE A N 1
ATOM 84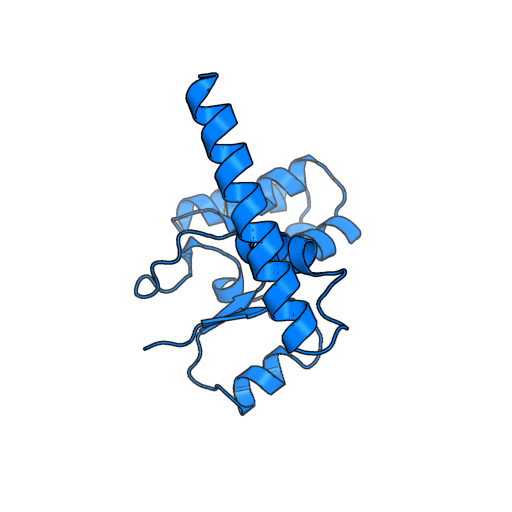9 C CA . ILE A 1 99 ? 13.550 -6.957 5.169 1.00 61.66 99 ILE A CA 1
ATOM 850 C C . ILE A 1 99 ? 13.356 -5.500 5.581 1.00 61.66 99 ILE A C 1
ATOM 852 O O . ILE A 1 99 ? 12.237 -5.003 5.730 1.00 61.66 99 ILE A O 1
ATOM 856 N N . LYS A 1 100 ? 14.485 -4.806 5.750 1.00 53.75 100 LYS A N 1
ATOM 857 C CA . LYS A 1 100 ? 14.557 -3.364 6.015 1.00 53.75 100 LYS A CA 1
ATOM 858 C C . LYS A 1 100 ? 14.181 -2.567 4.760 1.00 53.75 100 LYS A C 1
ATOM 860 O O . LYS A 1 100 ? 15.035 -1.983 4.107 1.00 53.75 100 LYS A O 1
ATOM 865 N N . VAL A 1 101 ? 12.901 -2.560 4.400 1.00 58.59 101 VAL A N 1
ATOM 866 C CA . VAL A 1 101 ? 12.363 -1.612 3.416 1.00 58.59 101 VAL A CA 1
ATOM 867 C C . VAL A 1 101 ? 11.421 -0.683 4.163 1.00 58.59 101 VAL A C 1
ATOM 869 O O . VAL A 1 101 ? 10.332 -1.083 4.568 1.00 58.59 101 VAL A O 1
ATOM 872 N N . ASP A 1 102 ? 11.880 0.549 4.370 1.00 53.84 102 ASP A N 1
ATOM 873 C CA . ASP A 1 102 ? 11.160 1.593 5.111 1.00 53.84 102 ASP A CA 1
ATOM 874 C C . ASP A 1 102 ? 9.927 2.113 4.342 1.00 53.84 102 ASP A C 1
ATOM 876 O O . ASP A 1 102 ? 9.002 2.708 4.898 1.00 53.84 102 ASP A O 1
ATOM 880 N N . MET A 1 103 ? 9.900 1.837 3.037 1.00 56.28 103 MET A N 1
ATOM 881 C CA . MET A 1 103 ? 8.921 2.349 2.091 1.00 56.28 103 MET A CA 1
ATOM 882 C C . MET A 1 103 ? 7.684 1.444 2.037 1.00 56.28 103 MET A C 1
ATOM 884 O O . MET A 1 103 ? 7.641 0.448 1.319 1.00 56.28 103 MET A O 1
ATOM 888 N N . VAL A 1 104 ? 6.633 1.831 2.767 1.00 54.41 104 VAL A N 1
ATOM 889 C CA . VAL A 1 104 ? 5.260 1.291 2.605 1.00 54.41 104 VAL A CA 1
ATOM 890 C C . VAL A 1 104 ? 4.650 1.743 1.265 1.00 54.41 104 VAL A C 1
ATOM 892 O O . VAL A 1 104 ? 3.673 1.175 0.774 1.00 54.41 104 VAL A O 1
ATOM 895 N N . THR A 1 105 ? 5.240 2.771 0.651 1.00 52.84 105 THR A N 1
ATOM 896 C CA . THR A 1 105 ? 4.836 3.352 -0.624 1.00 52.84 105 THR A CA 1
ATOM 897 C C . THR A 1 105 ? 5.936 3.159 -1.668 1.00 52.84 105 THR A C 1
ATOM 899 O O . THR A 1 105 ? 7.004 3.757 -1.608 1.00 52.84 105 THR A O 1
ATOM 902 N N . ASN A 1 106 ? 5.634 2.373 -2.697 1.00 57.94 106 ASN A N 1
ATOM 903 C CA . ASN A 1 106 ? 6.346 2.284 -3.977 1.00 57.94 106 ASN A CA 1
ATOM 904 C C . ASN A 1 106 ? 6.310 3.597 -4.798 1.00 57.94 106 ASN A C 1
ATOM 906 O O . ASN A 1 106 ? 6.219 3.574 -6.022 1.00 57.94 106 ASN A O 1
ATOM 910 N N . ASN A 1 107 ? 6.339 4.759 -4.133 1.00 61.47 107 ASN A N 1
ATOM 911 C CA . ASN A 1 107 ? 6.390 6.053 -4.808 1.00 61.47 107 ASN A CA 1
ATOM 912 C C . ASN A 1 107 ? 7.587 6.118 -5.756 1.00 61.47 107 ASN A C 1
ATOM 914 O O . ASN A 1 107 ? 7.467 6.664 -6.837 1.00 61.47 107 ASN A O 1
ATOM 918 N N . LEU A 1 108 ? 8.709 5.496 -5.386 1.00 67.81 108 LEU A N 1
ATOM 919 C CA . LEU A 1 108 ? 9.902 5.495 -6.218 1.00 67.81 108 LEU A CA 1
ATOM 920 C C . LEU A 1 108 ? 9.694 4.745 -7.540 1.00 67.81 108 LEU A C 1
ATOM 922 O O . LEU A 1 108 ? 9.974 5.326 -8.582 1.00 67.81 108 LEU A O 1
ATOM 926 N N . ALA A 1 109 ? 9.183 3.505 -7.529 1.00 70.31 109 ALA A N 1
ATOM 927 C CA . ALA A 1 109 ? 9.003 2.785 -8.792 1.00 70.31 109 ALA A CA 1
ATOM 928 C C . ALA A 1 109 ? 7.838 3.343 -9.609 1.00 70.31 109 ALA A C 1
ATOM 930 O O . ALA A 1 109 ? 7.922 3.351 -10.826 1.00 70.31 109 ALA A O 1
ATOM 931 N N . GLU A 1 110 ? 6.775 3.858 -8.983 1.00 68.00 110 GLU A N 1
ATOM 932 C CA . GLU A 1 110 ? 5.740 4.564 -9.744 1.00 68.00 110 GLU A CA 1
ATOM 933 C C . GLU A 1 110 ? 6.259 5.853 -10.384 1.00 68.00 110 GLU A C 1
ATOM 935 O O . GLU A 1 110 ? 5.993 6.087 -11.560 1.00 68.00 110 GLU A O 1
ATOM 940 N N . CYS A 1 111 ? 7.001 6.679 -9.639 1.00 76.75 111 CYS A N 1
ATOM 941 C CA . CYS A 1 111 ? 7.611 7.885 -10.189 1.00 76.75 111 CYS A CA 1
ATOM 942 C C . CYS A 1 111 ? 8.585 7.531 -11.308 1.00 76.75 111 CYS A C 1
ATOM 944 O O . CYS A 1 111 ? 8.568 8.187 -12.341 1.00 76.75 111 CYS A O 1
ATOM 946 N N . PHE A 1 112 ? 9.387 6.480 -11.132 1.00 81.06 112 PHE A N 1
ATOM 947 C CA . PHE A 1 112 ? 10.300 6.002 -12.161 1.00 81.06 112 PHE A CA 1
ATOM 948 C C . PHE A 1 112 ? 9.545 5.514 -13.402 1.00 81.06 112 PHE A C 1
ATOM 950 O O . PHE A 1 112 ? 9.843 5.970 -14.498 1.00 81.06 112 PHE A O 1
ATOM 957 N N . ASN A 1 113 ? 8.524 4.668 -13.238 1.00 80.69 113 ASN A N 1
ATOM 958 C CA . ASN A 1 113 ? 7.709 4.156 -14.343 1.00 80.69 113 ASN A CA 1
ATOM 959 C C . ASN A 1 113 ? 6.990 5.282 -15.094 1.00 80.69 113 ASN A C 1
ATOM 961 O O . ASN A 1 113 ? 6.925 5.249 -16.315 1.00 80.69 113 ASN A O 1
ATOM 965 N N . CYS A 1 114 ? 6.474 6.286 -14.381 1.00 83.88 114 CYS A N 1
ATOM 966 C CA . CYS A 1 114 ? 5.898 7.485 -14.987 1.00 83.88 114 CYS A CA 1
ATOM 967 C C . CYS A 1 114 ? 6.964 8.276 -15.761 1.00 83.88 114 CYS A C 1
ATOM 969 O O . CYS A 1 114 ? 6.749 8.661 -16.907 1.00 83.88 114 CYS A O 1
ATOM 971 N N . TRP A 1 115 ? 8.143 8.455 -15.164 1.00 85.50 115 TRP A N 1
ATOM 972 C CA . TRP A 1 115 ? 9.260 9.200 -15.743 1.00 85.50 115 TRP A CA 1
ATOM 973 C C . TRP A 1 115 ? 9.823 8.580 -17.030 1.00 85.50 115 TRP A C 1
ATOM 975 O O . TRP A 1 115 ? 10.305 9.328 -17.882 1.00 85.50 115 TRP A O 1
ATOM 985 N N . ILE A 1 116 ? 9.738 7.253 -17.184 1.00 89.50 116 ILE A N 1
ATOM 986 C CA . ILE A 1 116 ? 10.165 6.527 -18.395 1.00 89.50 116 ILE A CA 1
ATOM 987 C C . ILE A 1 116 ? 9.006 6.083 -19.302 1.00 89.50 1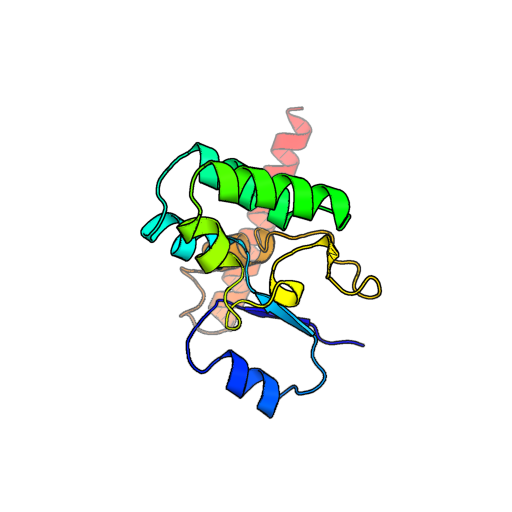16 ILE A C 1
ATOM 989 O O . ILE 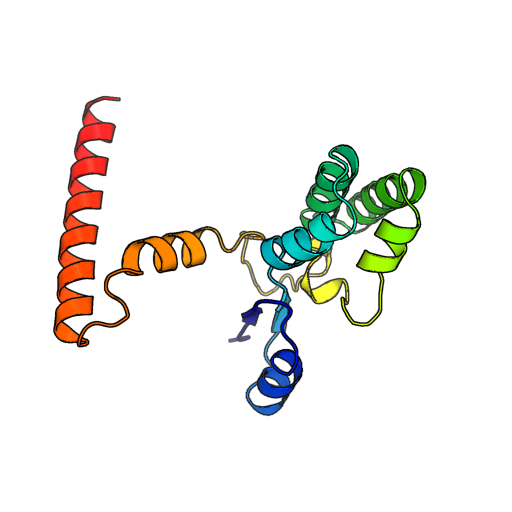A 1 116 ? 9.227 5.319 -20.242 1.00 89.50 116 ILE A O 1
ATOM 993 N N . SER A 1 117 ? 7.767 6.475 -18.992 1.00 88.88 117 SER A N 1
ATOM 994 C CA . SER A 1 117 ? 6.578 5.912 -19.651 1.00 88.88 117 SER A CA 1
ATOM 995 C C . SER A 1 117 ? 6.553 6.159 -21.161 1.00 88.88 117 SER A C 1
ATOM 997 O O . SER A 1 117 ? 6.192 5.258 -21.909 1.00 88.88 117 SER A O 1
ATOM 999 N N . ASP A 1 118 ? 7.040 7.314 -21.620 1.00 87.62 118 ASP A N 1
ATOM 1000 C CA . ASP A 1 118 ? 7.114 7.670 -23.045 1.00 87.62 118 ASP A CA 1
ATOM 1001 C C . ASP A 1 118 ? 8.278 6.980 -23.784 1.00 87.62 118 ASP A C 1
ATOM 1003 O O . ASP A 1 118 ? 8.449 7.113 -25.001 1.00 87.62 118 ASP A O 1
ATOM 1007 N N . GLU A 1 119 ? 9.156 6.294 -23.054 1.00 88.94 119 GLU A N 1
ATOM 1008 C CA . GLU A 1 119 ? 10.371 5.674 -23.575 1.00 88.94 119 GLU A CA 1
ATOM 1009 C C . GLU A 1 119 ? 10.353 4.152 -23.521 1.00 88.94 119 GLU A C 1
ATOM 1011 O O . GLU A 1 119 ? 11.145 3.521 -24.220 1.00 88.94 119 GLU A O 1
ATOM 1016 N N . ILE A 1 120 ? 9.468 3.565 -22.715 1.00 88.19 120 ILE A N 1
ATOM 1017 C CA . ILE A 1 120 ? 9.464 2.126 -22.441 1.00 88.19 120 ILE A CA 1
ATOM 1018 C C . ILE A 1 120 ? 9.130 1.282 -23.679 1.00 88.19 120 ILE A C 1
ATOM 1020 O O . ILE A 1 120 ? 9.608 0.157 -23.795 1.00 88.19 120 ILE A O 1
ATOM 1024 N N . ASP A 1 121 ? 8.393 1.859 -24.631 1.00 90.00 121 ASP A N 1
ATOM 1025 C CA . ASP A 1 121 ? 7.999 1.208 -25.886 1.00 90.00 121 ASP A CA 1
ATOM 1026 C C . ASP A 1 121 ? 9.047 1.371 -27.006 1.00 90.00 121 ASP A C 1
ATOM 1028 O O . ASP A 1 121 ? 8.856 0.904 -28.131 1.00 90.00 121 ASP A O 1
ATOM 1032 N N . LYS A 1 122 ? 10.168 2.054 -26.731 1.00 90.19 122 LYS A N 1
ATOM 1033 C CA . LYS A 1 122 ? 11.230 2.317 -27.713 1.00 90.19 122 LYS A CA 1
ATOM 1034 C C . LYS A 1 122 ? 12.300 1.216 -27.681 1.00 90.19 122 LYS A C 1
ATOM 1036 O O . LYS A 1 122 ? 12.462 0.530 -26.671 1.00 90.19 122 LYS A O 1
ATOM 1041 N N . PRO A 1 123 ? 13.096 1.055 -28.759 1.00 95.25 123 PRO A N 1
ATOM 1042 C CA . PRO A 1 123 ? 14.234 0.140 -28.756 1.00 95.25 123 PRO A CA 1
ATOM 1043 C C . PRO A 1 123 ? 15.172 0.388 -27.570 1.00 95.25 123 PRO A C 1
ATOM 1045 O O . PRO A 1 123 ? 15.365 1.531 -27.153 1.00 95.25 123 PRO A O 1
ATOM 1048 N N . ILE A 1 124 ? 15.813 -0.671 -27.065 1.00 92.06 124 ILE A N 1
ATOM 1049 C CA . ILE A 1 124 ? 16.617 -0.616 -25.830 1.00 92.06 124 ILE A CA 1
ATOM 1050 C C . ILE A 1 124 ? 17.692 0.480 -25.846 1.00 92.06 124 ILE A C 1
ATOM 1052 O O . ILE A 1 124 ? 17.914 1.137 -24.833 1.00 92.06 124 ILE A O 1
ATOM 1056 N N . LEU A 1 125 ? 18.317 0.726 -27.002 1.00 93.81 125 LEU A N 1
ATOM 1057 C CA . LEU A 1 125 ? 19.303 1.796 -27.166 1.00 93.81 125 LEU A CA 1
ATOM 1058 C C . LEU A 1 125 ? 18.677 3.178 -26.945 1.00 93.81 125 LEU A C 1
ATOM 1060 O O . LEU A 1 125 ? 19.230 3.999 -26.220 1.00 93.81 125 LEU A O 1
ATOM 1064 N N . THR A 1 126 ? 17.491 3.409 -27.507 1.00 91.19 126 THR A N 1
ATOM 1065 C CA . THR A 1 126 ? 16.746 4.663 -27.366 1.00 91.19 126 THR A CA 1
ATOM 1066 C C . THR A 1 126 ? 16.246 4.870 -25.936 1.00 91.19 126 THR A C 1
ATOM 1068 O O . THR A 1 126 ? 16.308 5.988 -25.424 1.00 91.19 126 THR A O 1
ATOM 1071 N N . LEU A 1 127 ? 15.792 3.806 -25.267 1.00 91.75 127 LEU A N 1
ATOM 1072 C CA . LEU A 1 127 ? 15.413 3.850 -23.853 1.00 91.75 127 LEU A CA 1
ATOM 1073 C C . LEU A 1 127 ? 16.613 4.231 -22.972 1.00 91.75 127 LEU A C 1
ATOM 1075 O O . LEU A 1 127 ? 16.517 5.156 -22.167 1.00 91.75 127 LEU A O 1
ATOM 1079 N N . LEU A 1 128 ? 17.758 3.564 -23.154 1.00 93.06 128 LEU A N 1
ATOM 1080 C CA . LEU A 1 128 ? 18.976 3.831 -22.382 1.00 93.06 128 LEU A CA 1
ATOM 1081 C C . LEU A 1 128 ? 19.497 5.254 -22.595 1.00 93.06 128 LEU A C 1
ATOM 1083 O O . LEU A 1 128 ? 19.870 5.926 -21.632 1.00 93.06 128 LEU A O 1
ATOM 1087 N N . GLU A 1 129 ? 19.499 5.735 -23.838 1.00 94.62 129 GLU A N 1
ATOM 1088 C CA . GLU A 1 129 ? 19.924 7.099 -24.136 1.00 94.62 129 GLU A CA 1
ATOM 1089 C C . GLU A 1 129 ? 18.981 8.140 -23.523 1.00 94.62 129 GLU A C 1
ATOM 1091 O O . GLU A 1 129 ? 19.440 9.125 -22.940 1.00 94.62 129 GLU A O 1
ATOM 1096 N N . SER A 1 130 ? 17.672 7.886 -23.560 1.00 91.12 130 SER A N 1
ATOM 1097 C CA . SER A 1 130 ? 16.687 8.761 -22.926 1.00 91.12 130 SER A CA 1
ATOM 1098 C C . SER A 1 130 ? 16.856 8.802 -21.407 1.00 91.12 130 SER A C 1
ATOM 1100 O O . SER A 1 130 ? 16.863 9.886 -20.825 1.00 91.12 130 SER A O 1
ATOM 1102 N N . ILE A 1 131 ? 17.074 7.649 -20.759 1.00 92.50 131 ILE A N 1
ATOM 1103 C CA . ILE A 1 131 ? 17.370 7.582 -19.320 1.00 92.50 131 ILE A CA 1
ATOM 1104 C C . ILE A 1 131 ? 18.624 8.403 -19.004 1.00 92.50 131 ILE A C 1
ATOM 1106 O O . ILE A 1 131 ? 18.591 9.235 -18.099 1.00 92.50 131 ILE A O 1
ATOM 1110 N N . ARG A 1 132 ? 19.706 8.242 -19.780 1.00 93.50 132 ARG A N 1
ATOM 1111 C CA . ARG A 1 132 ? 20.951 9.005 -19.598 1.00 93.50 132 ARG A CA 1
ATOM 1112 C C . ARG A 1 132 ? 20.704 10.513 -19.660 1.00 93.50 132 ARG A C 1
ATOM 1114 O O . ARG A 1 132 ? 21.145 11.237 -18.771 1.00 93.50 132 ARG A O 1
ATOM 1121 N N . LEU A 1 133 ? 20.007 10.990 -20.693 1.00 92.69 133 LEU A N 1
ATOM 1122 C CA . LEU A 1 133 ? 19.727 12.416 -20.878 1.00 92.69 133 LEU A CA 1
ATOM 1123 C C . LEU A 1 133 ? 18.849 12.977 -19.756 1.00 92.69 133 LEU A C 1
ATOM 1125 O O . LEU A 1 133 ? 19.172 14.021 -19.188 1.00 92.69 133 LEU A O 1
ATOM 1129 N N . LYS A 1 134 ? 17.777 12.268 -19.382 1.00 92.12 134 LYS A N 1
ATOM 1130 C CA . LYS A 1 134 ? 16.901 12.703 -18.291 1.00 92.12 134 LYS A CA 1
ATOM 1131 C C . LYS A 1 134 ? 17.629 12.695 -16.937 1.00 92.12 134 LYS A C 1
ATOM 1133 O O . LYS A 1 134 ? 17.411 13.602 -1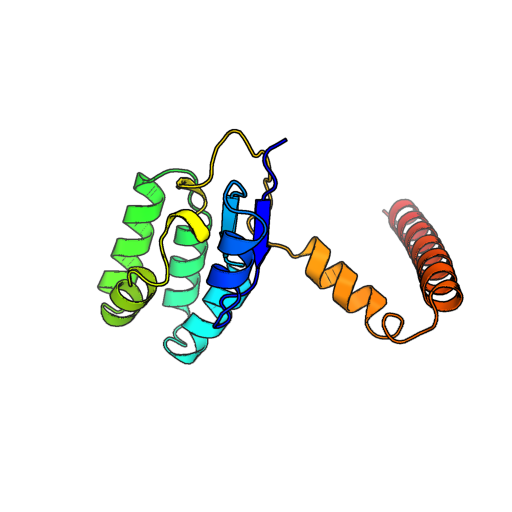6.138 1.00 92.12 134 LYS A O 1
ATOM 1138 N N . SER A 1 135 ? 18.513 11.728 -16.669 1.00 89.44 135 SER A N 1
ATOM 1139 C CA . SER A 1 135 ? 19.338 11.707 -15.448 1.00 89.44 135 SER A CA 1
ATOM 1140 C C . SER A 1 135 ? 20.280 12.909 -15.364 1.00 89.44 135 SER A C 1
ATOM 1142 O O . SER A 1 135 ? 20.400 13.517 -14.302 1.00 89.44 135 SER A O 1
ATOM 1144 N N . ILE A 1 136 ? 20.917 13.276 -16.481 1.00 92.00 136 ILE A N 1
ATOM 1145 C CA . ILE A 1 136 ? 21.785 14.457 -16.560 1.00 92.00 136 ILE A CA 1
ATOM 1146 C C . ILE A 1 136 ? 20.981 15.733 -16.275 1.00 92.00 136 ILE A C 1
ATOM 1148 O O . ILE A 1 136 ? 21.412 16.561 -15.477 1.00 92.00 136 ILE A O 1
ATOM 1152 N N . LEU A 1 137 ? 19.789 15.868 -16.864 1.00 90.50 137 LEU A N 1
ATOM 1153 C CA . LEU A 1 137 ? 18.908 17.011 -16.620 1.00 90.50 137 LEU A CA 1
ATOM 1154 C C . LEU A 1 137 ? 18.536 17.147 -15.135 1.00 90.50 137 LEU A C 1
ATOM 1156 O O . LEU A 1 137 ? 18.640 18.236 -14.578 1.00 90.50 137 LEU A O 1
ATOM 1160 N N . ILE A 1 138 ? 18.153 16.045 -14.477 1.00 88.12 138 ILE A N 1
ATOM 1161 C CA . ILE A 1 138 ? 17.823 16.049 -13.042 1.00 88.12 138 ILE A CA 1
ATOM 1162 C C . ILE A 1 138 ? 19.019 16.505 -12.204 1.00 88.12 138 ILE A C 1
ATOM 1164 O O . ILE A 1 138 ? 18.839 17.271 -11.256 1.00 88.12 138 ILE A O 1
ATOM 1168 N N . PHE A 1 139 ? 20.228 16.054 -12.542 1.00 86.56 139 PHE A N 1
ATOM 1169 C CA . PHE A 1 139 ? 21.441 16.447 -11.830 1.00 86.56 139 PHE A CA 1
ATOM 1170 C C . PHE A 1 139 ? 21.675 17.960 -11.910 1.00 86.56 139 PHE A C 1
ATOM 1172 O O . PHE A 1 139 ? 21.892 18.589 -10.877 1.00 86.56 139 PHE A O 1
ATOM 1179 N N . PHE A 1 140 ? 21.553 18.556 -13.100 1.00 88.12 140 PHE A N 1
ATOM 1180 C CA . PHE A 1 140 ? 21.712 20.003 -13.275 1.00 88.12 140 PHE A CA 1
ATOM 1181 C C . PHE A 1 140 ? 20.627 20.814 -12.558 1.00 88.12 140 PHE A C 1
ATOM 1183 O O . PHE A 1 140 ? 20.959 21.742 -11.827 1.00 88.12 140 PHE A O 1
ATOM 1190 N N . VAL A 1 141 ? 19.353 20.424 -12.680 1.00 84.56 141 VAL A N 1
ATOM 1191 C CA . VAL A 1 141 ? 18.241 21.094 -11.976 1.00 84.56 141 VAL A CA 1
ATOM 1192 C C . VAL A 1 141 ? 18.427 21.024 -10.457 1.00 84.56 141 VAL A C 1
ATOM 1194 O O . VAL A 1 141 ? 18.204 22.002 -9.749 1.00 84.56 141 VAL A O 1
ATOM 1197 N N . SER A 1 142 ? 18.878 19.877 -9.942 1.00 79.94 142 SER A N 1
ATOM 1198 C CA . SER A 1 142 ? 19.159 19.707 -8.510 1.00 79.94 142 SER A CA 1
ATOM 1199 C C . SER A 1 142 ? 20.323 20.586 -8.044 1.00 79.94 142 SER A C 1
ATOM 1201 O O . SER A 1 142 ? 20.290 21.105 -6.930 1.00 79.94 142 SER A O 1
ATOM 1203 N N . LEU A 1 143 ? 21.338 20.770 -8.896 1.00 76.88 143 LEU A N 1
ATOM 1204 C CA . LEU A 1 143 ? 22.486 21.628 -8.619 1.00 76.88 143 LEU A CA 1
ATOM 1205 C C . LEU A 1 143 ? 22.077 23.108 -8.562 1.00 76.88 143 LEU A C 1
ATOM 1207 O O . LEU A 1 143 ? 22.466 23.803 -7.632 1.00 76.88 143 LEU A O 1
AT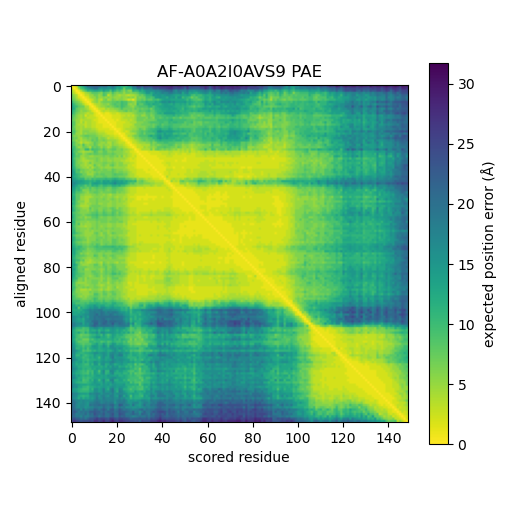OM 1211 N N . GLU A 1 144 ? 21.252 23.574 -9.505 1.00 77.31 144 GLU A N 1
ATOM 1212 C CA . GLU A 1 144 ? 20.738 24.952 -9.523 1.00 77.31 144 GLU A CA 1
ATOM 1213 C C . GLU A 1 144 ? 19.865 25.260 -8.302 1.00 77.31 144 GLU A C 1
ATOM 1215 O O . GLU A 1 144 ? 20.068 26.278 -7.644 1.00 77.31 144 GLU A O 1
ATOM 1220 N N . ILE A 1 145 ? 18.946 24.358 -7.937 1.00 72.88 145 ILE A N 1
ATOM 1221 C CA . ILE A 1 145 ? 18.104 24.519 -6.740 1.00 72.88 145 ILE A CA 1
ATOM 1222 C C . ILE A 1 145 ? 18.967 24.589 -5.476 1.00 72.88 145 ILE A C 1
ATOM 1224 O O . ILE A 1 145 ? 18.709 25.416 -4.607 1.00 72.88 145 ILE A O 1
ATOM 1228 N N . SER A 1 146 ? 20.005 23.754 -5.376 1.00 71.69 146 SER A N 1
ATOM 1229 C CA . SER A 1 146 ? 20.908 23.753 -4.221 1.00 71.69 146 SER A CA 1
ATOM 1230 C C . SER A 1 146 ? 21.818 24.981 -4.148 1.00 71.69 146 SER A C 1
ATOM 1232 O O . SER A 1 146 ? 22.381 25.228 -3.089 1.00 71.69 146 SER A O 1
ATOM 1234 N N . LEU A 1 147 ? 22.000 25.711 -5.251 1.00 72.88 147 LEU A N 1
ATOM 1235 C CA . LEU A 1 147 ? 22.740 26.976 -5.292 1.00 72.88 147 LEU A CA 1
ATOM 1236 C C . LEU A 1 147 ? 21.831 28.190 -5.030 1.00 72.88 147 LEU A C 1
ATOM 1238 O O . LEU A 1 147 ? 22.334 29.265 -4.714 1.00 72.88 147 LEU A O 1
ATOM 1242 N N . MET A 1 148 ? 20.510 28.032 -5.176 1.00 68.38 148 MET A N 1
ATOM 1243 C CA . MET A 1 148 ? 19.503 29.057 -4.870 1.00 68.38 148 MET A CA 1
ATOM 1244 C C . MET A 1 148 ? 18.989 29.016 -3.418 1.00 68.38 148 MET A C 1
ATOM 1246 O O . MET A 1 148 ? 18.281 29.941 -3.016 1.00 68.38 148 MET A O 1
ATOM 1250 N N . LEU A 1 149 ? 19.312 27.965 -2.657 1.00 56.75 149 LEU A N 1
ATOM 1251 C CA . LEU A 1 149 ? 18.986 27.784 -1.234 1.00 56.75 149 LEU A CA 1
ATOM 1252 C C . LEU A 1 149 ? 20.209 28.051 -0.353 1.00 56.75 149 LEU A C 1
ATOM 1254 O O . LEU A 1 149 ? 20.007 28.626 0.740 1.00 56.75 149 LEU A O 1
#

Sequence (149 aa):
MLLNISHSVVHGLDEAIKDIFPFAGQRHYCRHLFSNFKKYFPATNLRKYFWEAAKAYIKYMFDKEMNFLKANNNDSYDWLMHPNRPKHRWARHTFDKSIKVDMVTNNLAECFNCWISDEIDKPILTLLESIRLKSILIFFVSLEISLML

Nearest PDB structures (foldseek):
  6xg8-assembly1_A  TM=5.517E-01  e=1.290E-02  Acetivibrio thermocellus ATCC 27405
  6xgx-assembly1_B  TM=6.333E-01  e=3.590E-02  Acetivibrio thermocellus ATCC 27405

Secondary structure (DSSP, 8-state):
---EEEE---TTHHHHHHHH-TTSEEEE-HHHHHHHHHHH---HHHHHHHHHHHH-SSHHHHHHHHHHHHHH-HHHHHHHHSTTS-GGGT-GGGS-TTS----SSTHHHHHHHHHTTTTTTS-HHHHHHHHHHHHHHHHHHHHHHHHH-

Radius of gyration: 19.16 Å; Cα contacts (8 Å, |Δi|>4): 119; chains: 1; bounding box: 41×50×48 Å

Organism: NCBI:txid1088818

Mean predicted aligned error: 9.68 Å

Solvent-accessible surface area (backbone atoms only — not comparable to full-atom values): 8513 Å² total; per-residue (Å²): 132,82,52,68,49,75,40,68,93,50,89,68,51,68,56,54,43,45,72,77,43,68,80,40,49,62,32,44,37,44,66,56,54,44,55,57,47,39,76,81,49,74,52,72,69,51,54,52,28,51,53,52,21,33,64,18,75,42,65,69,56,23,53,52,25,46,48,53,32,31,75,75,36,53,68,62,35,53,61,56,66,32,79,97,45,51,56,60,26,48,26,47,47,56,48,63,79,88,60,87,66,89,65,79,58,66,56,63,61,51,52,49,50,62,75,40,53,93,33,69,89,46,60,69,69,59,28,53,52,49,50,52,53,54,53,53,50,51,53,52,54,52,50,53,54,64,73,77,105

pLDDT: mean 83.07, std 12.32, range [39.69, 97.31]